Protein AF-A0A955KP75-F1 (afdb_monomer_lite)

Secondary structure (DSSP, 8-state):
----------HHHHHHHHHHHHHHHHHHHIIIIIGGG---HHHHHHHHHHTT-EE-SS-EE-TT-EEESGGG-EE-TT-EEPTT-EEE-SPPPTT------

Foldseek 3Di:
DDDPPPPDDDPVVVVVVVVVVVVQVVLQCCLQVPLLPDQDQVSNVVSLVVQQAAEAALEGEHHREGEGNSNQHYYYYNDYHDRNHYDHSDDDDPPDPDDDD

Radius of gyration: 16.78 Å; chains: 1; bounding box: 40×37×40 Å

pLDDT: mean 88.76, std 15.32, range [35.59, 98.25]

Structure (mmCIF, N/CA/C/O backbone):
data_AF-A0A955KP75-F1
#
_entry.id   AF-A0A955KP75-F1
#
loop_
_atom_site.group_PDB
_atom_site.id
_atom_site.type_symbol
_atom_site.label_atom_id
_atom_site.label_alt_id
_atom_site.label_comp_id
_atom_site.label_asym_id
_atom_site.label_entity_id
_atom_site.label_seq_id
_atom_site.pdbx_PDB_ins_code
_atom_site.Cartn_x
_atom_site.Cartn_y
_atom_site.Cartn_z
_atom_site.occupancy
_atom_site.B_iso_or_equiv
_atom_site.auth_seq_id
_atom_site.auth_comp_id
_atom_site.auth_asym_id
_atom_site.auth_atom_id
_atom_site.pdbx_PDB_model_num
ATOM 1 N N . MET A 1 1 ? 25.534 -28.269 -16.695 1.00 40.22 1 MET A N 1
ATOM 2 C CA . MET A 1 1 ? 25.989 -26.863 -16.744 1.00 40.22 1 MET A CA 1
ATOM 3 C C . MET A 1 1 ? 25.243 -26.176 -17.882 1.00 40.22 1 MET A C 1
ATOM 5 O O . MET A 1 1 ? 25.716 -26.147 -19.007 1.00 40.22 1 MET A O 1
ATOM 9 N N . SER A 1 2 ? 23.998 -25.775 -17.627 1.00 35.59 2 SER A N 1
ATOM 10 C CA . SER A 1 2 ? 23.089 -25.214 -18.632 1.00 35.59 2 SER A CA 1
ATOM 11 C C . SER A 1 2 ? 23.258 -23.699 -18.683 1.00 35.59 2 SER A C 1
ATOM 13 O O . SER A 1 2 ? 22.903 -22.989 -17.746 1.00 35.59 2 SER A O 1
ATOM 15 N N . THR A 1 3 ? 23.840 -23.226 -19.777 1.00 45.34 3 THR A N 1
ATOM 16 C CA . THR A 1 3 ? 24.010 -21.816 -20.126 1.00 45.34 3 THR A CA 1
ATOM 17 C C . THR A 1 3 ? 22.648 -21.126 -20.215 1.00 45.34 3 THR A C 1
ATOM 19 O O . THR A 1 3 ? 21.870 -21.401 -21.129 1.00 45.34 3 THR A O 1
ATOM 22 N N . SER A 1 4 ? 22.345 -20.228 -19.279 1.00 44.66 4 SER A N 1
ATOM 23 C CA . SER A 1 4 ? 21.173 -19.358 -19.350 1.00 44.66 4 SER A CA 1
ATOM 24 C C . SER A 1 4 ? 21.406 -18.278 -20.406 1.00 44.66 4 SER A C 1
ATOM 26 O O . SER A 1 4 ? 22.069 -17.266 -20.186 1.00 44.66 4 SER A O 1
ATOM 28 N N . THR A 1 5 ? 20.861 -18.499 -21.597 1.00 47.50 5 THR A N 1
ATOM 29 C CA . THR A 1 5 ? 20.753 -17.474 -22.632 1.00 47.50 5 THR A CA 1
ATOM 30 C C . THR A 1 5 ? 19.846 -16.365 -22.099 1.00 47.50 5 THR A C 1
ATOM 32 O O . THR A 1 5 ? 18.624 -16.498 -22.083 1.00 47.50 5 THR A O 1
ATOM 35 N N . THR A 1 6 ? 20.432 -15.267 -21.620 1.00 59.22 6 THR A N 1
ATOM 36 C CA . THR A 1 6 ? 19.704 -14.036 -21.291 1.00 59.22 6 THR A CA 1
ATOM 37 C C . THR A 1 6 ? 19.105 -13.481 -22.582 1.00 59.22 6 THR A C 1
ATOM 39 O O . THR A 1 6 ? 19.726 -12.681 -23.281 1.00 59.22 6 THR A O 1
ATOM 42 N N . GLY A 1 7 ? 17.907 -13.948 -22.938 1.00 59.16 7 GLY A N 1
ATOM 43 C CA . GLY A 1 7 ? 17.147 -13.430 -24.067 1.00 59.16 7 GLY A CA 1
ATOM 44 C C . GLY A 1 7 ? 16.957 -11.926 -23.890 1.00 59.16 7 GLY A C 1
ATOM 45 O O . GLY A 1 7 ? 16.383 -11.473 -22.895 1.00 59.16 7 GLY A O 1
ATOM 46 N N . ARG A 1 8 ? 17.474 -11.121 -24.826 1.00 64.69 8 ARG A N 1
ATOM 47 C CA . ARG A 1 8 ? 17.178 -9.685 -24.865 1.00 64.69 8 ARG A CA 1
ATOM 48 C C . ARG A 1 8 ? 15.664 -9.538 -24.995 1.00 64.69 8 ARG A C 1
ATOM 50 O O . ARG A 1 8 ? 15.118 -9.829 -26.051 1.00 64.69 8 ARG A O 1
ATOM 57 N N . ARG A 1 9 ? 15.013 -9.047 -23.936 1.00 72.62 9 ARG A N 1
ATOM 58 C CA . ARG A 1 9 ? 13.605 -8.630 -23.989 1.00 72.62 9 ARG A CA 1
ATOM 59 C C . ARG A 1 9 ? 13.384 -7.701 -25.178 1.00 72.62 9 ARG A C 1
ATOM 61 O O . ARG A 1 9 ? 14.209 -6.802 -25.412 1.00 72.62 9 ARG A O 1
ATOM 68 N N . SER A 1 10 ? 12.287 -7.914 -25.894 1.00 83.06 10 SER A N 1
ATOM 69 C CA . SER A 1 10 ? 11.922 -7.109 -27.058 1.00 83.06 10 SER A CA 1
ATOM 70 C C . SER A 1 10 ? 11.656 -5.649 -26.644 1.00 83.06 10 SER A C 1
ATOM 72 O O . SER A 1 10 ? 11.376 -5.350 -25.477 1.00 83.06 10 SER A O 1
ATOM 74 N N . LEU A 1 11 ? 11.809 -4.691 -27.568 1.00 86.12 11 LEU A N 1
ATOM 75 C CA . LEU A 1 11 ? 11.587 -3.267 -27.265 1.00 86.12 11 LEU A CA 1
ATOM 76 C C . LEU A 1 11 ? 10.168 -2.998 -26.701 1.00 86.12 11 LEU A C 1
ATOM 78 O O . LEU A 1 11 ? 10.079 -2.295 -25.690 1.00 86.12 11 LEU A O 1
ATOM 82 N N . PRO A 1 12 ? 9.086 -3.602 -27.242 1.00 90.94 12 PRO A N 1
ATOM 83 C CA . PRO A 1 12 ? 7.739 -3.466 -26.683 1.00 90.94 12 PRO A CA 1
ATOM 84 C C . PRO A 1 12 ? 7.614 -3.976 -25.244 1.00 90.94 12 PRO A C 1
ATOM 86 O O . PRO A 1 12 ? 7.052 -3.283 -24.400 1.00 90.94 12 PRO A O 1
ATOM 89 N N . GLU A 1 13 ? 8.196 -5.134 -24.919 1.00 88.06 13 GLU A N 1
ATOM 90 C CA . GLU A 1 13 ? 8.175 -5.674 -23.551 1.00 88.06 13 GLU A CA 1
ATOM 91 C C . GLU A 1 13 ? 8.824 -4.717 -22.552 1.00 88.06 13 GLU A C 1
ATOM 93 O O . GLU A 1 13 ? 8.347 -4.549 -21.430 1.00 88.06 13 GLU A O 1
ATOM 98 N N . LYS A 1 14 ? 9.925 -4.065 -22.937 1.00 86.94 14 LYS A N 1
ATOM 99 C CA . LYS A 1 14 ? 10.586 -3.076 -22.075 1.00 86.94 14 LYS A CA 1
ATOM 100 C C . LYS A 1 14 ? 9.690 -1.867 -21.821 1.00 86.94 14 LYS A C 1
ATOM 102 O O . LYS A 1 14 ? 9.639 -1.395 -20.688 1.00 86.94 14 LYS A O 1
ATOM 107 N N . ILE A 1 15 ? 8.999 -1.379 -22.850 1.00 92.94 15 ILE A N 1
ATOM 108 C CA . ILE A 1 15 ? 8.084 -0.236 -22.737 1.00 92.94 15 ILE A CA 1
ATOM 109 C C . ILE A 1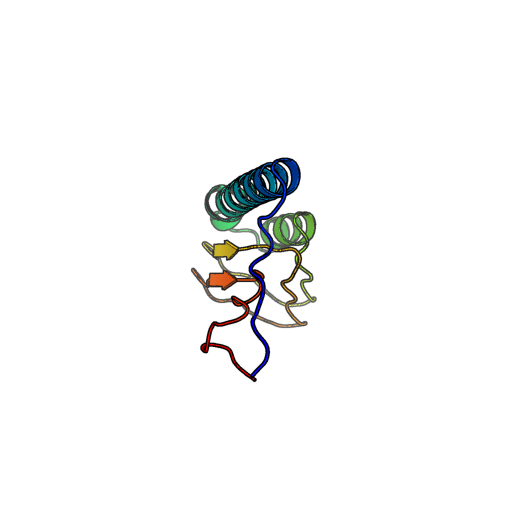 15 ? 6.902 -0.598 -21.835 1.00 92.94 15 ILE A C 1
ATOM 111 O O . ILE A 1 15 ? 6.643 0.115 -20.868 1.00 92.94 15 ILE A O 1
ATOM 115 N N . LEU A 1 16 ? 6.246 -1.734 -22.083 1.00 91.44 16 LEU A N 1
ATOM 116 C CA . LEU A 1 16 ? 5.117 -2.207 -21.277 1.00 91.44 16 LEU A CA 1
ATOM 117 C C . LEU A 1 16 ? 5.494 -2.369 -19.803 1.00 91.44 16 LEU A C 1
ATOM 119 O O . LEU A 1 16 ? 4.762 -1.920 -18.923 1.00 91.44 16 LEU A O 1
ATOM 123 N N . ASN A 1 17 ? 6.670 -2.936 -19.527 1.00 89.94 17 ASN A N 1
ATOM 124 C CA . ASN A 1 17 ? 7.168 -3.061 -18.160 1.00 89.94 17 ASN A CA 1
ATOM 125 C C . ASN A 1 17 ? 7.332 -1.695 -17.483 1.00 89.94 17 ASN A C 1
ATOM 127 O O . ASN A 1 17 ? 6.917 -1.538 -16.339 1.00 89.94 17 ASN A O 1
ATOM 131 N N . ARG A 1 18 ? 7.881 -0.694 -18.183 1.00 91.88 18 ARG A N 1
ATOM 132 C CA . ARG A 1 18 ? 8.028 0.662 -17.631 1.00 91.88 18 ARG A CA 1
ATOM 133 C C . ARG A 1 18 ? 6.682 1.324 -17.367 1.00 91.88 18 ARG A C 1
ATOM 135 O O . ARG A 1 18 ? 6.517 1.923 -16.310 1.00 91.88 18 ARG A O 1
ATOM 142 N N . LEU A 1 19 ? 5.728 1.194 -18.286 1.00 95.38 19 LEU A N 1
ATOM 143 C CA . LEU A 1 19 ? 4.378 1.727 -18.097 1.00 95.38 19 LEU A CA 1
ATOM 144 C C . LEU A 1 19 ? 3.693 1.086 -16.886 1.00 95.38 19 LEU A C 1
ATOM 146 O O . LEU A 1 19 ? 3.127 1.796 -16.060 1.00 95.38 19 LEU A O 1
ATOM 150 N N . ASN A 1 20 ? 3.813 -0.235 -16.727 1.00 92.50 20 ASN A N 1
ATOM 151 C CA . ASN A 1 20 ? 3.288 -0.937 -15.558 1.00 92.50 20 ASN A CA 1
ATOM 152 C C . ASN A 1 20 ? 3.975 -0.487 -14.257 1.00 92.50 20 ASN A C 1
ATOM 154 O O . ASN A 1 20 ? 3.300 -0.297 -13.251 1.00 92.50 20 ASN A O 1
ATOM 158 N N . THR A 1 21 ? 5.293 -0.262 -14.265 1.00 92.06 21 THR A N 1
ATOM 159 C CA . THR A 1 21 ? 5.998 0.305 -13.106 1.00 92.06 21 THR A CA 1
ATOM 160 C C . THR A 1 21 ? 5.480 1.699 -12.761 1.00 92.06 21 THR A C 1
ATOM 162 O O . THR A 1 21 ? 5.144 1.941 -11.610 1.00 92.06 21 THR A O 1
ATOM 165 N N . ILE A 1 22 ? 5.352 2.597 -13.742 1.00 95.88 22 ILE A N 1
ATOM 166 C CA . ILE A 1 22 ? 4.838 3.959 -13.521 1.00 95.88 22 ILE A CA 1
ATOM 167 C C . ILE A 1 22 ? 3.417 3.916 -12.951 1.00 95.88 22 ILE A C 1
ATOM 169 O O . ILE A 1 22 ? 3.115 4.623 -11.992 1.00 95.88 22 ILE A O 1
ATOM 173 N N . TYR A 1 23 ? 2.561 3.053 -13.501 1.00 95.75 23 TYR A N 1
ATOM 174 C CA . TYR A 1 23 ? 1.215 2.833 -12.984 1.00 95.75 23 TYR A CA 1
ATOM 175 C C . TYR A 1 23 ? 1.234 2.373 -11.518 1.00 95.75 23 TYR A C 1
ATOM 177 O O . TYR A 1 23 ? 0.515 2.929 -10.691 1.00 95.75 23 TYR A O 1
ATOM 185 N N . LEU A 1 24 ? 2.082 1.402 -11.168 1.00 94.75 24 LEU A N 1
ATOM 186 C CA . LEU A 1 24 ? 2.181 0.899 -9.797 1.00 94.75 24 LEU A CA 1
ATOM 187 C C . LEU A 1 24 ? 2.691 1.948 -8.809 1.00 94.75 24 LEU A C 1
ATOM 189 O O . LEU A 1 24 ? 2.171 2.026 -7.696 1.00 94.75 24 LEU A O 1
ATOM 193 N N . GLU A 1 25 ? 3.667 2.763 -9.203 1.00 96.00 25 GLU A N 1
ATOM 194 C CA . GLU A 1 25 ? 4.156 3.873 -8.379 1.00 96.00 25 GLU A CA 1
ATOM 195 C C . GLU A 1 25 ? 3.061 4.928 -8.170 1.00 96.00 25 GLU A C 1
ATOM 197 O O . GLU A 1 25 ? 2.856 5.389 -7.048 1.00 96.00 25 GLU A O 1
ATOM 202 N N . ALA A 1 26 ? 2.283 5.248 -9.210 1.00 97.81 26 ALA A N 1
ATOM 203 C CA . ALA A 1 26 ? 1.150 6.166 -9.096 1.00 97.81 26 ALA A CA 1
ATOM 204 C C . ALA A 1 26 ? 0.066 5.633 -8.141 1.00 97.81 26 ALA A C 1
ATOM 206 O O . ALA A 1 26 ? -0.416 6.370 -7.280 1.00 97.81 26 ALA A O 1
ATOM 207 N N . VAL A 1 27 ? -0.277 4.343 -8.240 1.00 97.75 27 VAL A N 1
ATOM 208 C CA . VAL A 1 27 ? -1.214 3.680 -7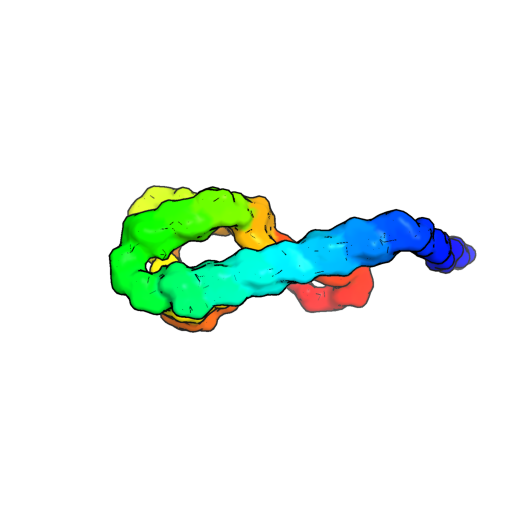.316 1.00 97.75 27 VAL A CA 1
ATOM 209 C C . VAL A 1 27 ? -0.675 3.690 -5.887 1.00 97.75 27 VAL A C 1
ATOM 211 O O . VAL A 1 27 ? -1.400 4.053 -4.963 1.00 97.75 27 VAL A O 1
A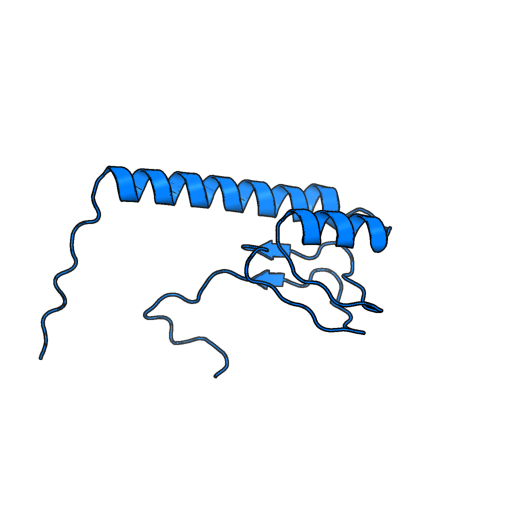TOM 214 N N . THR A 1 28 ? 0.599 3.339 -5.698 1.00 97.75 28 THR A N 1
ATOM 215 C CA . THR A 1 28 ? 1.263 3.344 -4.385 1.00 97.75 28 THR A CA 1
ATOM 216 C C . THR A 1 28 ? 1.223 4.741 -3.764 1.00 97.75 28 THR A C 1
ATOM 218 O O . THR A 1 28 ? 0.832 4.893 -2.606 1.00 97.75 28 THR A O 1
ATOM 221 N N . GLY A 1 29 ? 1.566 5.770 -4.543 1.00 97.69 29 GLY A N 1
ATOM 222 C CA . GLY A 1 29 ? 1.521 7.167 -4.120 1.00 97.69 29 GLY A CA 1
ATOM 223 C C . GLY A 1 29 ? 0.113 7.617 -3.734 1.00 97.69 29 GLY A C 1
ATOM 224 O O . GLY A 1 29 ? -0.071 8.180 -2.658 1.00 97.69 29 GLY A O 1
ATOM 225 N N . PHE A 1 30 ? -0.898 7.306 -4.550 1.00 98.19 30 PHE A N 1
ATOM 226 C CA . PHE A 1 30 ? -2.297 7.622 -4.243 1.00 98.19 30 PHE A CA 1
ATOM 227 C C . PHE A 1 30 ? -2.775 6.938 -2.951 1.00 98.19 30 PHE A C 1
ATOM 229 O O . PHE A 1 30 ? -3.350 7.580 -2.068 1.00 98.19 30 PHE A O 1
ATOM 236 N N . LEU A 1 31 ? -2.508 5.637 -2.803 1.00 98.00 31 LEU A N 1
ATOM 237 C CA . LEU A 1 31 ? -2.892 4.883 -1.611 1.00 98.00 31 LEU A CA 1
ATOM 238 C C . LEU A 1 31 ? -2.179 5.384 -0.349 1.00 98.00 31 LEU A C 1
ATOM 240 O O . LEU A 1 31 ? -2.766 5.369 0.731 1.00 98.00 31 LEU A O 1
ATOM 244 N N . TRP A 1 32 ? -0.936 5.846 -0.466 1.00 97.38 32 TRP A N 1
ATOM 245 C CA . TRP A 1 32 ? -0.174 6.337 0.676 1.00 97.38 32 TRP A CA 1
ATOM 246 C C . TRP A 1 32 ? -0.526 7.784 1.046 1.00 97.38 32 TRP A C 1
ATOM 248 O O . TRP A 1 32 ? -0.898 8.045 2.190 1.00 97.38 32 TRP A O 1
ATOM 258 N N . TRP A 1 33 ? -0.442 8.720 0.096 1.00 96.44 33 TRP A N 1
ATOM 259 C CA . TRP A 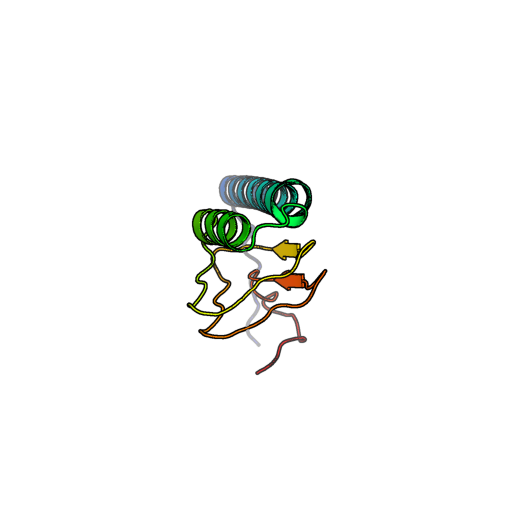1 33 ? -0.612 10.154 0.356 1.00 96.44 33 TRP A CA 1
ATOM 260 C C . TRP A 1 33 ? -2.069 10.599 0.450 1.00 96.44 33 TRP A C 1
ATOM 262 O O . TRP A 1 33 ? -2.357 11.533 1.192 1.00 96.44 33 TRP A O 1
ATOM 272 N N . CYS A 1 34 ? -2.993 9.946 -0.259 1.00 97.12 34 CYS A N 1
ATOM 273 C CA . CYS A 1 34 ? -4.412 10.297 -0.191 1.00 97.12 34 CYS A CA 1
ATOM 274 C C . CYS A 1 34 ? -5.154 9.375 0.777 1.00 97.12 34 CYS A C 1
ATOM 276 O O . CYS A 1 34 ? -5.731 9.833 1.759 1.00 97.12 34 CYS A O 1
ATOM 278 N N . VAL A 1 35 ? -5.122 8.062 0.531 1.00 97.75 35 VAL A N 1
ATOM 279 C CA . VAL A 1 35 ? -5.922 7.103 1.314 1.00 97.75 35 VAL A CA 1
ATOM 280 C C . VAL A 1 35 ? -5.338 6.880 2.710 1.00 97.75 35 VAL A C 1
ATOM 282 O O . VAL A 1 35 ? -6.086 6.756 3.680 1.00 97.75 35 VAL A O 1
ATOM 285 N N . GLY A 1 36 ? -4.009 6.876 2.839 1.00 95.88 36 GLY A N 1
ATOM 286 C CA . GLY A 1 36 ? -3.307 6.596 4.090 1.00 95.88 36 GLY A CA 1
ATOM 287 C C . GLY A 1 36 ? -3.617 7.567 5.233 1.00 95.88 36 GLY A C 1
ATOM 288 O O . GLY A 1 36 ? -3.501 7.163 6.387 1.00 95.88 36 GLY A O 1
ATOM 289 N N . PHE A 1 37 ? -4.057 8.795 4.941 1.00 96.94 37 PHE A N 1
ATOM 290 C CA . PHE A 1 37 ? -4.395 9.816 5.945 1.00 96.94 37 PHE A CA 1
ATOM 291 C C . PHE A 1 37 ? -5.893 9.900 6.277 1.00 96.94 37 PHE A C 1
ATOM 293 O O . PHE A 1 37 ? -6.291 10.661 7.156 1.00 96.94 37 PHE A O 1
ATOM 300 N N . ILE A 1 38 ? -6.744 9.122 5.604 1.00 97.56 38 ILE A N 1
ATOM 301 C CA . ILE A 1 38 ? -8.181 9.093 5.897 1.00 97.56 38 ILE A CA 1
ATOM 302 C C . ILE A 1 38 ? -8.379 8.366 7.231 1.00 97.56 38 ILE A C 1
ATOM 304 O O . ILE A 1 38 ? -7.951 7.221 7.310 1.00 97.56 38 ILE A O 1
ATOM 308 N N . PRO A 1 39 ? -9.068 8.920 8.249 1.00 95.38 39 PRO A N 1
ATOM 309 C CA . PRO A 1 39 ? -9.251 8.256 9.548 1.00 95.38 39 PRO A CA 1
ATOM 310 C C . PRO A 1 39 ? -10.293 7.123 9.518 1.00 95.38 39 PRO A C 1
ATOM 312 O O . PRO A 1 39 ? -10.194 6.165 10.286 1.00 95.38 39 PRO A O 1
ATOM 315 N N . SER A 1 40 ? -11.238 7.144 8.573 1.00 96.25 40 SER A N 1
ATOM 316 C CA . SER A 1 40 ? -12.261 6.098 8.431 1.00 96.25 40 SER A CA 1
ATOM 317 C C . SER A 1 40 ? -11.708 4.786 7.860 1.00 96.25 40 SER A C 1
ATOM 319 O O . SER A 1 40 ? -11.303 4.711 6.697 1.00 96.25 40 SER A O 1
ATOM 321 N N . HIS A 1 41 ? -11.775 3.714 8.657 1.00 94.69 41 HIS A N 1
ATOM 322 C CA . HIS A 1 41 ? -11.375 2.365 8.241 1.00 94.69 41 HIS A CA 1
ATOM 323 C C . HIS A 1 41 ? -12.179 1.852 7.040 1.00 94.69 41 HIS A C 1
ATOM 325 O O . HIS A 1 41 ? -11.637 1.134 6.202 1.00 94.69 41 HIS A O 1
ATOM 331 N N . MET A 1 42 ? -13.465 2.200 6.947 1.00 95.62 42 MET A N 1
ATOM 332 C CA . MET A 1 42 ? -14.333 1.738 5.861 1.00 95.62 42 MET A CA 1
ATOM 333 C C . MET A 1 42 ? -13.905 2.332 4.520 1.00 95.62 42 MET A C 1
ATOM 335 O O . MET A 1 42 ? -13.759 1.594 3.548 1.00 95.62 42 MET A O 1
ATOM 339 N N . ILE A 1 43 ? -13.632 3.640 4.493 1.00 97.12 43 ILE A N 1
ATOM 340 C CA . ILE A 1 43 ? -13.193 4.343 3.282 1.00 97.12 43 ILE A CA 1
ATOM 341 C C . ILE A 1 43 ? -11.818 3.830 2.844 1.00 97.12 43 ILE A C 1
ATOM 343 O O . ILE A 1 43 ? -11.633 3.501 1.674 1.00 97.12 43 ILE A O 1
ATOM 347 N N . ARG A 1 44 ? -10.870 3.668 3.779 1.00 97.19 44 ARG A N 1
ATOM 348 C CA . ARG A 1 44 ? -9.556 3.091 3.454 1.00 97.19 44 ARG A CA 1
ATOM 349 C C . ARG A 1 44 ? -9.679 1.695 2.848 1.00 97.19 44 ARG A C 1
ATOM 351 O O . ARG A 1 44 ? -9.151 1.446 1.768 1.00 97.19 44 ARG A O 1
ATOM 358 N N . LYS A 1 45 ? -10.433 0.799 3.500 1.00 96.38 45 LYS A N 1
ATOM 359 C CA . LYS A 1 45 ? -10.667 -0.564 2.995 1.00 96.38 45 LYS A CA 1
ATOM 360 C C . LYS A 1 45 ? -11.342 -0.568 1.624 1.00 96.38 45 LYS A C 1
ATOM 362 O O . LYS A 1 45 ? -11.006 -1.424 0.812 1.00 96.38 45 LYS A O 1
ATOM 367 N N . PHE A 1 46 ? -12.253 0.369 1.353 1.00 97.69 46 PHE A N 1
ATOM 368 C CA . PHE A 1 46 ? -12.869 0.512 0.034 1.00 97.69 46 PHE A CA 1
ATOM 369 C C . PHE A 1 46 ? -11.821 0.785 -1.051 1.00 97.69 46 PHE A C 1
ATOM 371 O O . PHE A 1 46 ? -11.746 0.025 -2.012 1.00 97.69 46 PHE A O 1
ATOM 378 N N . PHE A 1 47 ? -10.965 1.796 -0.874 1.00 98.25 47 PHE A N 1
ATOM 379 C CA . PHE A 1 47 ? -9.922 2.098 -1.859 1.00 98.25 47 PHE A CA 1
ATOM 380 C C . PHE A 1 47 ? -8.909 0.961 -1.994 1.00 98.25 47 PHE A C 1
ATOM 382 O O . PHE A 1 47 ? -8.573 0.568 -3.105 1.00 98.25 47 PHE A O 1
ATOM 389 N N . TYR A 1 48 ? -8.465 0.368 -0.888 1.00 97.75 48 TYR A N 1
ATOM 390 C CA . TYR A 1 48 ? -7.551 -0.772 -0.947 1.00 97.75 48 TYR A CA 1
ATOM 391 C C . TYR A 1 48 ? -8.127 -1.947 -1.753 1.00 97.75 48 TYR A C 1
ATOM 393 O O . TYR A 1 48 ? -7.424 -2.526 -2.582 1.00 97.75 48 TYR A O 1
ATOM 401 N N . ARG A 1 49 ? -9.422 -2.250 -1.586 1.00 97.81 49 ARG A N 1
ATOM 402 C CA . ARG A 1 49 ? -10.123 -3.251 -2.405 1.00 97.81 49 ARG A CA 1
ATOM 403 C C . ARG A 1 49 ? -10.270 -2.821 -3.862 1.00 97.81 49 ARG A C 1
ATOM 405 O O . ARG A 1 49 ? -10.084 -3.651 -4.745 1.00 97.81 49 ARG A O 1
ATOM 412 N N . LEU A 1 50 ? -10.554 -1.543 -4.119 1.00 98.12 50 LEU A N 1
ATOM 413 C CA . LEU A 1 50 ? -10.666 -0.991 -5.474 1.00 98.12 50 LEU A CA 1
ATOM 414 C C . LEU A 1 50 ? -9.375 -1.193 -6.282 1.00 98.12 50 LEU A C 1
ATOM 416 O O . LEU A 1 50 ? -9.438 -1.503 -7.467 1.00 98.12 50 LEU A O 1
ATOM 420 N N . PHE A 1 51 ? -8.211 -1.084 -5.635 1.00 97.62 51 PHE A N 1
ATOM 421 C CA . PHE A 1 51 ? -6.911 -1.332 -6.268 1.00 97.62 51 PHE A CA 1
ATOM 422 C C . PHE A 1 51 ? -6.462 -2.805 -6.232 1.00 97.62 51 PHE A C 1
ATOM 424 O O . PHE A 1 51 ? -5.347 -3.118 -6.643 1.00 97.62 51 PHE A O 1
ATOM 431 N N . GLY A 1 52 ? -7.329 -3.727 -5.807 1.00 97.12 52 GLY A N 1
ATOM 432 C CA . GLY A 1 52 ? -7.128 -5.169 -5.967 1.00 97.12 52 GLY A CA 1
ATOM 433 C C . GLY A 1 52 ? -6.730 -5.937 -4.707 1.00 97.12 52 GLY A C 1
ATOM 434 O O . GLY A 1 52 ? -6.542 -7.148 -4.805 1.00 97.12 52 GLY A O 1
ATOM 435 N N . MET A 1 53 ? -6.638 -5.296 -3.533 1.00 97.75 53 MET A N 1
ATOM 436 C CA . MET A 1 53 ? -6.406 -6.037 -2.287 1.00 97.75 53 MET A CA 1
ATOM 437 C C . MET A 1 53 ? -7.629 -6.873 -1.912 1.00 97.75 53 MET A C 1
ATOM 439 O O . MET A 1 53 ? -8.769 -6.401 -1.948 1.00 97.75 53 MET A O 1
ATOM 443 N N . LYS A 1 54 ? -7.393 -8.094 -1.433 1.00 97.81 54 LYS A N 1
ATOM 444 C CA . LYS A 1 54 ? -8.426 -8.919 -0.799 1.00 97.81 54 LYS A CA 1
ATOM 445 C C . LYS A 1 54 ? -8.336 -8.710 0.707 1.00 97.81 54 LYS A C 1
ATOM 447 O O . LYS A 1 54 ? -7.302 -8.976 1.302 1.00 97.81 54 LYS A O 1
ATOM 452 N N . ILE A 1 55 ? -9.389 -8.189 1.326 1.00 97.44 55 ILE A N 1
ATOM 453 C CA . ILE A 1 55 ? -9.388 -7.869 2.762 1.00 97.44 55 ILE A CA 1
ATOM 454 C C . ILE A 1 55 ? -10.591 -8.546 3.399 1.00 97.44 55 ILE A C 1
ATOM 456 O O . ILE A 1 55 ? -11.710 -8.289 2.954 1.00 97.44 55 ILE A O 1
ATOM 460 N N . GLY A 1 56 ? -10.372 -9.351 4.434 1.00 96.62 56 GLY A N 1
ATOM 461 C CA . GLY A 1 56 ? -11.418 -9.990 5.228 1.00 96.62 56 GLY A CA 1
ATOM 462 C C . GLY A 1 56 ? -12.334 -9.018 5.984 1.00 96.62 56 GLY A C 1
ATOM 463 O O . GLY A 1 56 ? -12.247 -7.786 5.870 1.00 96.62 56 GLY A O 1
ATOM 464 N N . LYS A 1 57 ? -13.280 -9.579 6.732 1.00 95.44 57 LYS A N 1
ATOM 465 C CA . LYS A 1 57 ? -14.201 -8.871 7.633 1.00 95.44 57 LYS A CA 1
ATOM 466 C C . LYS A 1 57 ? -13.545 -8.645 8.998 1.00 95.44 57 LYS A C 1
ATOM 468 O O . LYS A 1 57 ? -12.495 -9.203 9.277 1.00 95.44 57 LYS A O 1
ATOM 473 N N . GLY A 1 58 ? -14.128 -7.766 9.815 1.00 94.00 58 GLY A N 1
ATOM 474 C CA . GLY A 1 58 ? -13.710 -7.536 11.211 1.00 94.00 58 GLY A CA 1
ATOM 475 C C . GLY A 1 58 ? -12.362 -6.826 11.418 1.00 94.00 58 GLY A C 1
ATOM 476 O O . GLY A 1 58 ? -12.178 -6.139 12.413 1.00 94.00 58 GLY A O 1
ATOM 477 N N . GLY A 1 59 ? -11.461 -6.880 10.436 1.00 93.94 59 GLY A N 1
ATOM 478 C CA . GLY A 1 59 ? -10.135 -6.274 10.503 1.00 93.94 59 GLY A CA 1
ATOM 479 C C . GLY A 1 59 ? -10.063 -4.771 10.210 1.00 93.94 59 GLY A C 1
ATOM 480 O O . GLY A 1 59 ? -10.997 -4.132 9.690 1.00 93.94 59 GLY A O 1
ATOM 481 N N . ALA A 1 60 ? -8.881 -4.219 10.474 1.00 95.12 60 ALA A N 1
ATOM 482 C CA . ALA A 1 60 ? -8.535 -2.817 10.287 1.00 95.12 60 ALA A CA 1
ATOM 483 C C . ALA A 1 60 ? -7.130 -2.673 9.690 1.00 95.12 60 ALA A C 1
ATOM 485 O O . ALA A 1 60 ? -6.212 -3.399 10.046 1.00 95.12 60 ALA A O 1
ATOM 486 N N . ILE A 1 61 ? -6.949 -1.691 8.808 1.00 96.88 61 ILE A N 1
ATOM 487 C CA . ILE A 1 61 ? -5.624 -1.254 8.353 1.00 96.88 61 ILE A CA 1
ATOM 488 C C . ILE A 1 61 ? -5.429 0.152 8.889 1.00 96.88 61 ILE A C 1
ATOM 490 O O . ILE A 1 61 ? -6.197 1.045 8.521 1.00 96.88 61 ILE A O 1
ATOM 494 N N . HIS A 1 62 ? -4.487 0.343 9.807 1.00 97.00 62 HIS A N 1
ATOM 495 C CA . HIS A 1 62 ? -4.204 1.646 10.400 1.00 97.00 62 HIS A CA 1
ATOM 496 C C . HIS A 1 62 ? -3.589 2.608 9.377 1.00 97.00 62 HIS A C 1
ATOM 498 O O . HIS A 1 62 ? -3.235 2.240 8.256 1.00 97.00 62 HIS A O 1
ATOM 504 N N . MET A 1 63 ? -3.570 3.886 9.742 1.00 97.81 63 MET A N 1
ATOM 505 C CA . MET A 1 63 ? -3.165 4.965 8.850 1.00 97.81 63 MET A CA 1
ATOM 506 C C . MET A 1 63 ? -1.704 4.835 8.410 1.00 97.81 63 MET A C 1
ATOM 508 O O . MET A 1 63 ? -0.892 4.138 9.021 1.00 97.81 63 MET A O 1
ATOM 512 N N . MET A 1 64 ? -1.385 5.529 7.320 1.00 96.94 64 MET A N 1
ATOM 513 C CA . MET A 1 64 ? -0.044 5.628 6.743 1.00 96.94 64 MET A CA 1
ATOM 514 C C . MET A 1 64 ? 0.561 4.292 6.283 1.00 96.94 64 MET A C 1
ATOM 516 O O . MET A 1 64 ? 1.764 4.233 6.032 1.00 96.94 64 MET A O 1
ATOM 520 N N . ALA A 1 65 ? -0.249 3.238 6.134 1.00 97.06 65 ALA A N 1
ATOM 521 C CA . ALA A 1 65 ? 0.197 1.983 5.545 1.00 97.06 65 ALA A CA 1
ATOM 522 C C . ALA A 1 65 ? 0.698 2.211 4.109 1.00 97.06 65 ALA A C 1
ATOM 524 O O . ALA A 1 65 ? 0.043 2.890 3.309 1.00 97.06 65 ALA A O 1
ATOM 525 N N . ARG A 1 66 ? 1.857 1.639 3.780 1.00 97.38 66 ARG A N 1
ATOM 526 C CA . ARG A 1 66 ? 2.455 1.710 2.447 1.00 97.38 66 ARG A CA 1
ATOM 527 C C . ARG A 1 66 ? 2.199 0.407 1.703 1.00 97.38 66 ARG A C 1
ATOM 529 O O . ARG A 1 66 ? 2.601 -0.655 2.166 1.00 97.38 66 ARG A O 1
ATOM 536 N N . ILE A 1 67 ? 1.529 0.503 0.559 1.00 97.50 67 ILE A N 1
ATOM 537 C CA . ILE A 1 67 ? 1.037 -0.651 -0.195 1.00 97.50 67 ILE A CA 1
ATOM 538 C C . ILE A 1 67 ? 1.710 -0.688 -1.564 1.00 97.50 67 ILE A C 1
ATOM 540 O O . ILE A 1 67 ? 1.433 0.172 -2.397 1.00 97.50 67 ILE A O 1
ATOM 544 N N . TYR A 1 68 ? 2.552 -1.689 -1.804 1.00 96.94 68 TYR A N 1
ATOM 545 C CA . TYR A 1 68 ? 3.161 -1.943 -3.108 1.00 96.94 68 TYR A CA 1
ATOM 546 C C . TYR A 1 68 ? 2.448 -3.104 -3.801 1.00 96.94 68 TYR A C 1
ATOM 548 O O . TYR A 1 68 ? 2.264 -4.158 -3.205 1.00 96.94 68 TYR A O 1
ATOM 556 N N . ASP A 1 69 ? 2.052 -2.913 -5.060 1.00 96.12 69 ASP A N 1
ATOM 557 C CA . ASP A 1 69 ? 1.297 -3.890 -5.865 1.00 96.12 69 ASP A CA 1
ATOM 558 C C . ASP A 1 69 ? 0.114 -4.564 -5.124 1.00 96.12 69 ASP A C 1
ATOM 560 O O . ASP A 1 69 ? 0.143 -5.761 -4.823 1.00 96.12 69 ASP A O 1
ATOM 564 N N . PRO A 1 70 ? -0.962 -3.804 -4.845 1.00 96.75 70 PRO A N 1
ATOM 565 C CA . PRO A 1 70 ? -2.109 -4.261 -4.049 1.00 96.75 70 PRO A CA 1
ATOM 566 C C . PRO A 1 70 ? -2.794 -5.537 -4.560 1.00 96.75 70 PRO A C 1
ATOM 568 O O . PRO A 1 70 ? -3.401 -6.261 -3.773 1.00 96.75 70 PRO A O 1
ATOM 571 N N . ARG A 1 71 ? -2.686 -5.838 -5.859 1.00 95.75 71 ARG A N 1
ATOM 572 C CA . ARG A 1 71 ? -3.362 -6.963 -6.534 1.00 95.75 71 ARG A CA 1
ATOM 573 C C . ARG A 1 71 ? -2.969 -8.338 -5.988 1.00 95.75 71 ARG A C 1
ATOM 575 O O . ARG A 1 71 ? -3.711 -9.301 -6.171 1.00 95.75 71 ARG A O 1
ATOM 582 N N . HIS A 1 72 ? -1.814 -8.431 -5.336 1.00 94.81 72 HIS A N 1
ATOM 583 C CA . HIS A 1 72 ? -1.271 -9.681 -4.805 1.00 94.81 72 HIS A CA 1
ATOM 584 C C . HIS A 1 72 ? -1.330 -9.759 -3.276 1.00 94.81 72 HIS A C 1
ATOM 586 O O . HIS A 1 72 ? -0.767 -10.676 -2.687 1.00 94.81 72 HIS A O 1
ATOM 592 N N . ILE A 1 73 ? -2.019 -8.824 -2.617 1.00 96.25 73 ILE A N 1
ATOM 593 C CA . ILE A 1 73 ? -2.102 -8.781 -1.156 1.00 96.25 73 ILE A CA 1
ATOM 594 C C . ILE A 1 73 ? -3.465 -9.300 -0.704 1.00 96.25 73 ILE A C 1
ATOM 596 O O . ILE A 1 73 ? -4.514 -8.812 -1.133 1.00 96.25 73 ILE A O 1
ATOM 600 N N . SER A 1 74 ? -3.440 -10.294 0.185 1.00 97.25 74 SER A N 1
ATOM 601 C CA . SER A 1 74 ? -4.628 -10.854 0.831 1.00 97.25 74 SER A CA 1
ATOM 602 C C . SER A 1 74 ? -4.477 -10.793 2.348 1.00 97.25 74 SER A C 1
ATOM 604 O O . SER A 1 74 ? -3.486 -11.269 2.891 1.00 97.25 74 SER A O 1
ATOM 606 N N . ILE A 1 75 ? -5.456 -10.197 3.020 1.00 96.75 75 ILE A N 1
ATOM 607 C CA . ILE A 1 75 ? -5.541 -10.065 4.476 1.00 96.75 75 ILE A CA 1
ATOM 608 C C . ILE A 1 75 ? -6.759 -10.863 4.944 1.00 96.75 75 ILE A C 1
ATOM 610 O O . ILE A 1 75 ? -7.846 -10.698 4.384 1.00 96.75 75 ILE A O 1
ATOM 614 N N . GLY A 1 76 ? -6.570 -11.715 5.954 1.00 97.56 76 GLY A N 1
ATOM 615 C CA . GLY A 1 76 ? -7.619 -12.560 6.527 1.00 97.56 76 GLY A CA 1
ATOM 616 C C . GLY A 1 76 ? -8.689 -11.793 7.308 1.00 97.56 76 GLY A C 1
ATOM 617 O O . GLY A 1 76 ? -8.644 -10.565 7.440 1.00 97.56 76 GLY A O 1
ATOM 618 N N . ASP A 1 77 ? -9.670 -12.535 7.818 1.00 98.06 77 ASP A N 1
ATOM 619 C CA . ASP A 1 77 ? -10.668 -12.006 8.748 1.00 98.06 77 ASP A CA 1
ATOM 620 C C . ASP A 1 77 ? -10.011 -11.620 10.086 1.00 98.06 77 ASP A C 1
ATOM 622 O O . ASP A 1 77 ? -8.936 -12.114 10.432 1.00 98.06 77 ASP A O 1
ATOM 626 N N . ASP A 1 78 ? -10.615 -10.658 10.786 1.00 97.44 78 ASP A N 1
ATOM 627 C CA . ASP A 1 78 ? -10.220 -10.185 12.123 1.00 97.44 78 ASP A CA 1
ATOM 628 C C . ASP A 1 78 ? -8.734 -9.799 12.260 1.00 97.44 78 ASP A C 1
ATOM 630 O O . ASP A 1 78 ? -8.147 -9.808 13.339 1.00 97.44 78 ASP A O 1
ATOM 634 N N . THR A 1 79 ? -8.115 -9.406 11.143 1.00 97.00 79 THR A N 1
ATOM 635 C CA . THR A 1 79 ? -6.698 -9.039 11.083 1.00 97.00 79 THR A CA 1
ATOM 636 C C . THR A 1 79 ? -6.507 -7.528 11.210 1.00 97.00 79 THR A C 1
ATOM 638 O O . THR A 1 79 ? -7.120 -6.739 10.482 1.00 97.00 79 THR A O 1
ATOM 641 N N . ILE A 1 80 ? -5.610 -7.113 12.108 1.00 96.81 80 ILE A N 1
ATOM 642 C CA . ILE A 1 80 ? -5.229 -5.711 12.306 1.00 96.81 80 ILE A CA 1
ATOM 643 C C . ILE A 1 80 ? -3.831 -5.478 11.734 1.00 96.81 80 ILE A C 1
ATOM 645 O O . ILE A 1 80 ? -2.855 -6.075 12.180 1.00 96.81 80 ILE A O 1
ATOM 649 N N . ILE A 1 81 ? -3.730 -4.571 10.765 1.00 97.69 81 ILE A N 1
ATOM 650 C CA . ILE A 1 81 ? -2.457 -4.076 10.240 1.00 97.69 81 ILE A CA 1
ATOM 651 C C . ILE A 1 81 ? -2.120 -2.769 10.949 1.00 97.69 81 ILE A C 1
ATOM 653 O O . ILE A 1 81 ? -2.892 -1.809 10.876 1.00 97.69 81 ILE A O 1
ATOM 657 N N . GLY A 1 82 ? -0.972 -2.746 11.626 1.00 96.94 82 GLY A N 1
ATOM 658 C CA . GLY A 1 82 ? -0.491 -1.601 12.397 1.00 96.94 82 GLY A CA 1
ATOM 659 C C . GLY A 1 82 ? -0.228 -0.343 11.564 1.00 96.94 82 GLY A C 1
ATOM 660 O O . GLY A 1 82 ? -0.191 -0.364 10.331 1.00 96.94 82 GLY A O 1
ATOM 661 N N . GLU A 1 83 ? -0.074 0.784 12.256 1.00 95.94 83 GLU A N 1
ATOM 662 C CA . GLU A 1 83 ? 0.200 2.078 11.626 1.00 9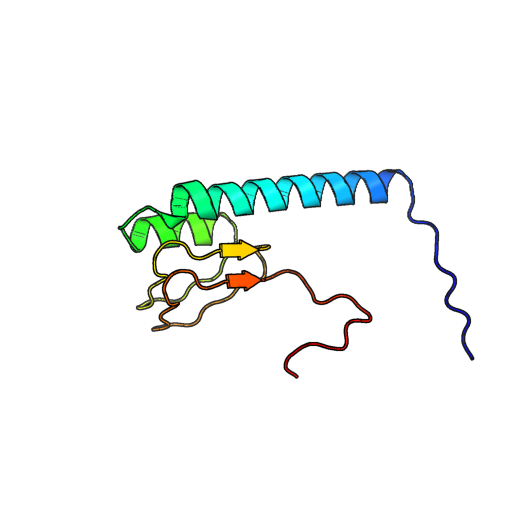5.94 83 GLU A CA 1
ATOM 663 C C . GLU A 1 83 ? 1.559 2.051 10.915 1.00 95.94 83 GLU A C 1
ATOM 665 O O . GLU A 1 83 ? 2.508 1.444 11.411 1.00 95.94 83 GLU A O 1
ATOM 670 N N . LYS A 1 84 ? 1.666 2.707 9.751 1.00 96.44 84 LYS A N 1
ATOM 671 C CA . LYS A 1 84 ? 2.910 2.784 8.952 1.00 96.44 84 LYS A CA 1
ATOM 672 C C . LYS A 1 84 ? 3.472 1.426 8.499 1.00 96.44 84 LYS A C 1
ATOM 674 O O . LYS A 1 84 ? 4.616 1.354 8.050 1.00 96.44 84 LYS A O 1
ATOM 679 N N . ALA A 1 85 ? 2.676 0.358 8.563 1.00 96.81 85 ALA A N 1
ATOM 680 C CA . ALA A 1 85 ? 3.066 -0.944 8.041 1.00 96.81 85 ALA A CA 1
ATOM 681 C C . ALA A 1 85 ? 3.347 -0.877 6.534 1.00 96.81 85 ALA A C 1
ATOM 683 O O . ALA A 1 85 ? 2.676 -0.155 5.795 1.00 96.81 85 ALA A O 1
ATOM 684 N N . THR A 1 86 ? 4.320 -1.660 6.072 1.00 96.44 86 THR A N 1
ATOM 685 C CA . THR A 1 86 ? 4.599 -1.828 4.642 1.00 96.44 86 THR A CA 1
ATOM 686 C C . THR A 1 86 ? 4.126 -3.202 4.200 1.00 96.44 86 THR A C 1
ATOM 688 O O . THR A 1 86 ? 4.572 -4.208 4.742 1.00 96.44 86 THR A O 1
ATOM 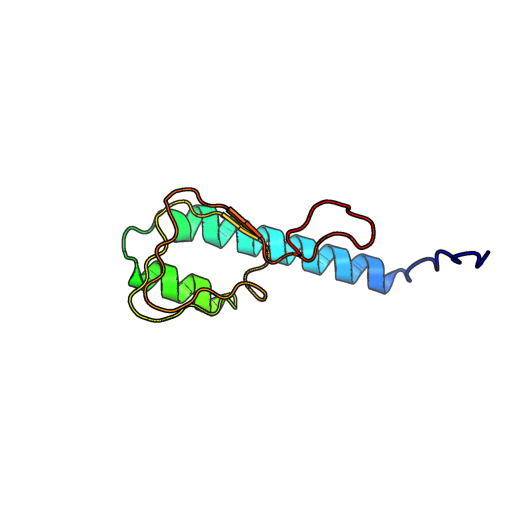691 N N . LEU A 1 87 ? 3.228 -3.234 3.219 1.00 95.62 87 LEU A N 1
ATOM 692 C CA . LEU A 1 87 ? 2.759 -4.456 2.578 1.00 95.62 87 LEU A CA 1
ATOM 693 C C . LEU A 1 87 ? 3.232 -4.441 1.127 1.00 95.62 87 LEU A C 1
ATOM 695 O O . LEU A 1 87 ? 2.897 -3.524 0.375 1.00 95.62 87 LEU A O 1
ATOM 699 N N . ASP A 1 88 ? 4.019 -5.444 0.749 1.00 94.62 88 ASP A N 1
ATOM 700 C CA . ASP A 1 88 ? 4.590 -5.556 -0.588 1.00 94.62 88 ASP A CA 1
ATOM 701 C C . ASP A 1 88 ? 4.077 -6.815 -1.286 1.00 94.62 88 ASP A C 1
ATOM 703 O O . ASP A 1 88 ? 4.486 -7.929 -0.975 1.00 94.62 88 ASP A O 1
ATOM 707 N N . GLY A 1 89 ? 3.139 -6.625 -2.212 1.00 92.81 89 GLY A N 1
ATOM 708 C CA . GLY A 1 89 ? 2.618 -7.672 -3.083 1.00 92.81 89 GLY A CA 1
ATOM 709 C C . GLY A 1 89 ? 3.486 -7.914 -4.319 1.00 92.81 89 GLY A C 1
ATOM 710 O O . GLY A 1 89 ? 3.140 -8.741 -5.163 1.00 92.81 89 GLY A O 1
ATOM 711 N N . ARG A 1 90 ? 4.604 -7.200 -4.485 1.00 89.62 90 ARG A N 1
ATOM 712 C CA . ARG A 1 90 ? 5.512 -7.465 -5.601 1.00 89.62 90 ARG A CA 1
ATOM 713 C C . ARG A 1 90 ? 6.192 -8.807 -5.367 1.00 89.62 90 ARG A C 1
ATOM 715 O O . ARG A 1 90 ? 6.637 -9.127 -4.269 1.00 89.62 90 ARG A O 1
ATOM 722 N N . LYS A 1 91 ? 6.305 -9.598 -6.434 1.00 82.00 91 LYS A N 1
ATOM 723 C CA . LYS A 1 91 ? 7.024 -10.868 -6.372 1.00 82.00 91 LYS A CA 1
ATOM 724 C C . LYS A 1 91 ? 8.495 -10.607 -6.053 1.00 82.00 91 LYS A C 1
ATOM 726 O O . LYS A 1 91 ? 9.129 -9.745 -6.666 1.00 82.00 91 LYS A O 1
ATOM 731 N N . GLN A 1 92 ? 9.036 -11.408 -5.145 1.00 77.12 92 GLN A N 1
ATOM 732 C CA . GLN A 1 92 ? 10.467 -11.485 -4.903 1.00 77.12 92 GLN A CA 1
ATOM 733 C C . GLN A 1 92 ? 11.225 -11.730 -6.220 1.00 77.12 92 GLN A C 1
ATOM 735 O O . GLN A 1 92 ? 10.768 -12.461 -7.105 1.00 77.12 92 GLN A O 1
ATOM 740 N N . LEU A 1 93 ? 12.388 -11.094 -6.370 1.00 74.75 93 LEU A N 1
ATOM 741 C CA . LEU A 1 93 ? 13.228 -11.296 -7.549 1.00 74.75 93 LEU A CA 1
ATOM 742 C C . LEU A 1 93 ? 13.615 -12.777 -7.662 1.00 74.75 93 LEU A C 1
ATOM 744 O O . LEU A 1 93 ? 13.913 -13.414 -6.659 1.00 74.75 93 LEU A O 1
ATOM 748 N N . VAL A 1 94 ? 13.662 -13.301 -8.890 1.00 70.06 94 VAL A N 1
ATOM 749 C CA . VAL A 1 94 ? 13.907 -14.732 -9.179 1.00 70.06 94 VAL A CA 1
ATOM 750 C C . VAL A 1 94 ? 15.202 -15.268 -8.546 1.00 70.06 94 VAL A C 1
ATOM 752 O O . VAL A 1 94 ? 15.273 -16.448 -8.238 1.00 70.06 94 VAL A O 1
ATOM 755 N N . ASN A 1 95 ? 16.186 -14.399 -8.295 1.00 75.62 95 ASN A N 1
ATOM 756 C CA . ASN A 1 95 ? 17.462 -14.749 -7.659 1.00 75.62 95 ASN A CA 1
ATOM 757 C C . ASN A 1 95 ? 17.659 -14.060 -6.295 1.00 75.62 95 ASN A C 1
ATOM 759 O O . ASN A 1 95 ? 18.791 -13.844 -5.868 1.00 75.62 95 ASN A O 1
ATOM 763 N N . SER A 1 96 ? 16.584 -13.611 -5.647 1.00 74.88 96 SER A N 1
ATOM 764 C CA . SER A 1 96 ? 16.670 -13.086 -4.283 1.00 74.88 96 SER A CA 1
ATOM 765 C C . SER A 1 96 ? 16.662 -14.247 -3.296 1.00 74.88 96 SER A C 1
ATOM 767 O O . SER A 1 96 ? 15.805 -15.119 -3.395 1.00 74.88 96 SER A O 1
ATOM 769 N N . ASN A 1 97 ? 17.561 -14.208 -2.314 1.00 73.31 97 ASN A N 1
ATOM 770 C CA . ASN A 1 97 ? 17.648 -15.195 -1.233 1.00 73.31 97 ASN A CA 1
ATOM 771 C C . ASN A 1 97 ? 16.778 -14.835 -0.010 1.00 73.31 97 ASN A C 1
ATOM 773 O O . ASN A 1 97 ? 16.803 -15.551 0.982 1.00 73.31 97 ASN A O 1
ATOM 777 N N . GLY A 1 98 ? 16.059 -13.706 -0.038 1.00 62.47 98 GLY A N 1
ATOM 778 C CA . GLY A 1 98 ? 15.273 -13.210 1.097 1.00 62.47 98 GLY A CA 1
ATOM 779 C C . GLY A 1 98 ? 13.769 -13.362 0.890 1.00 62.47 98 GLY A C 1
ATOM 780 O O . GLY A 1 98 ? 13.182 -12.529 0.207 1.00 62.47 98 GLY A O 1
ATOM 781 N N . GLY A 1 99 ? 13.176 -14.394 1.490 1.00 59.31 99 GLY A N 1
ATOM 782 C CA . GLY A 1 99 ? 11.734 -14.650 1.582 1.00 59.31 99 GLY A CA 1
ATOM 783 C C . GLY A 1 99 ? 11.444 -15.603 2.748 1.00 59.31 99 GLY A C 1
ATOM 784 O O . GLY A 1 99 ? 12.353 -16.299 3.195 1.00 59.31 99 GLY A O 1
ATOM 785 N N . LEU A 1 100 ? 10.218 -15.597 3.273 1.00 52.62 100 LEU A N 1
ATOM 786 C CA . LEU A 1 100 ? 9.748 -16.644 4.189 1.00 52.62 100 LEU A CA 1
ATOM 787 C C . LEU A 1 100 ? 9.297 -17.838 3.332 1.00 52.62 100 LEU A C 1
ATOM 789 O O . LEU A 1 100 ? 8.655 -17.608 2.304 1.00 52.62 100 LEU A O 1
ATOM 793 N N . GLU A 1 101 ? 9.696 -19.055 3.714 1.00 47.72 101 GLU A N 1
ATOM 794 C CA . GLU A 1 101 ? 9.295 -20.308 3.044 1.00 47.72 101 GLU A CA 1
ATOM 795 C C . GLU A 1 101 ? 7.773 -20.511 3.025 1.00 47.72 101 GLU A C 1
ATOM 797 O O . GLU A 1 101 ? 7.107 -20.147 4.025 1.00 47.72 101 GLU A O 1
#

Sequence (101 aa):
MSTSTTGRRSLPEKILNRLNTIYLEAVTGFLWWCVGFIPSHMIRKFFYRLFGMKIGKGGAIHMMARIYDPRHISIGDDTIIGEKATLDGRKQLVNSNGGLE